Protein AF-A0A7W0JXL8-F1 (afdb_monomer_lite)

Radius of gyration: 17.1 Å; chains: 1; bounding box: 38×31×42 Å

Secondary structure (DSSP, 8-state):
--TTS--HHHHHHHHHHHHHTTSSEEEEETTTEEEEE-HHHHHHHHHHHHHHTSTTS-TTTS--SS--PPPP-

pLDDT: mean 77.76, std 10.62, range [45.16, 91.44]

Structure (mmCIF, N/CA/C/O backbone):
data_AF-A0A7W0JXL8-F1
#
_entry.id   AF-A0A7W0JXL8-F1
#
loop_
_atom_site.group_PDB
_atom_site.id
_atom_site.type_symbol
_atom_site.label_atom_id
_atom_site.label_alt_id
_atom_site.label_comp_id
_atom_site.label_asym_id
_atom_site.label_entity_id
_atom_site.label_seq_id
_atom_site.pdbx_PDB_ins_code
_atom_site.Cartn_x
_atom_site.Cartn_y
_atom_site.Cartn_z
_atom_site.occupancy
_atom_site.B_iso_or_equiv
_atom_site.auth_seq_id
_atom_site.auth_comp_id
_atom_site.auth_asym_id
_atom_site.auth_atom_id
_atom_site.pdbx_PDB_model_num
ATOM 1 N N . MET A 1 1 ? -2.183 19.407 16.070 1.00 45.16 1 MET A N 1
ATOM 2 C CA . MET A 1 1 ? -1.932 19.935 14.711 1.00 45.16 1 MET A CA 1
ATOM 3 C C . MET A 1 1 ? -1.678 18.740 13.811 1.00 45.16 1 MET A C 1
ATOM 5 O O . MET A 1 1 ? -0.641 18.108 13.956 1.00 45.16 1 MET A O 1
ATOM 9 N N . THR A 1 2 ? -2.641 18.349 12.980 1.00 62.62 2 THR A N 1
ATOM 10 C CA . THR A 1 2 ? -2.469 17.227 12.049 1.00 62.62 2 THR A CA 1
ATOM 11 C C . THR A 1 2 ? -1.945 17.747 10.717 1.00 62.62 2 THR A C 1
ATOM 13 O O . THR A 1 2 ? -2.460 18.723 10.180 1.00 62.62 2 THR A O 1
ATOM 16 N N . LEU A 1 3 ? -0.908 17.089 10.190 1.00 71.19 3 LEU A N 1
ATOM 17 C CA . LEU A 1 3 ? -0.176 17.471 8.973 1.00 71.19 3 LEU A CA 1
ATOM 18 C C . LEU A 1 3 ? -1.077 17.598 7.726 1.00 71.19 3 LEU A C 1
ATOM 20 O O . LEU A 1 3 ? -0.710 18.256 6.763 1.00 71.19 3 LEU A O 1
ATOM 24 N N . ILE A 1 4 ? -2.255 16.967 7.758 1.00 78.56 4 ILE A N 1
ATOM 25 C CA . ILE A 1 4 ? -3.148 16.771 6.608 1.00 78.56 4 ILE A CA 1
ATOM 26 C C . ILE A 1 4 ? -4.582 17.269 6.888 1.00 78.56 4 ILE A C 1
ATOM 28 O O . ILE A 1 4 ? -5.486 17.040 6.095 1.00 78.56 4 ILE A O 1
ATOM 32 N N . GLY A 1 5 ? -4.826 17.921 8.034 1.00 83.00 5 GLY A N 1
ATOM 33 C CA . GLY A 1 5 ? -6.151 18.447 8.400 1.00 83.00 5 GLY A CA 1
ATOM 34 C C . GLY A 1 5 ? -7.202 17.405 8.822 1.00 83.00 5 GLY A C 1
ATOM 35 O O . GLY A 1 5 ? -8.334 17.775 9.121 1.00 83.00 5 GLY A O 1
ATOM 36 N N . CYS A 1 6 ? -6.860 16.115 8.892 1.00 80.88 6 CYS A N 1
ATOM 37 C CA . CYS A 1 6 ? -7.756 15.070 9.406 1.00 80.88 6 CYS A CA 1
ATOM 38 C C . CYS A 1 6 ? -7.778 15.048 10.944 1.00 80.88 6 CYS A C 1
ATOM 40 O O . CYS A 1 6 ? -6.760 15.333 11.576 1.00 80.88 6 CYS A O 1
ATOM 42 N N . SER A 1 7 ? -8.906 14.676 11.558 1.00 85.25 7 SER A N 1
ATOM 43 C CA . SER A 1 7 ? -8.958 14.393 13.000 1.00 85.25 7 SER A CA 1
ATOM 44 C C . SER A 1 7 ? -8.351 13.022 13.311 1.00 85.25 7 SER A C 1
ATOM 46 O O . SER A 1 7 ? -8.373 12.118 12.475 1.00 85.25 7 SER A O 1
ATOM 48 N N . GLU A 1 8 ? -7.835 12.840 14.529 1.00 83.44 8 GLU A N 1
ATOM 49 C CA . GLU A 1 8 ? -7.274 11.552 14.965 1.00 83.44 8 GLU A CA 1
ATOM 50 C C . GLU A 1 8 ? -8.310 10.421 14.904 1.00 83.44 8 GLU A C 1
ATOM 52 O O . GLU A 1 8 ? -7.989 9.307 14.498 1.00 83.44 8 GLU A O 1
ATOM 57 N N . GLN A 1 9 ? -9.573 10.714 15.231 1.00 85.62 9 GLN A N 1
ATOM 58 C CA . GLN A 1 9 ? -10.662 9.743 15.131 1.00 85.62 9 GLN A CA 1
ATOM 59 C C . GLN A 1 9 ? -10.898 9.294 13.683 1.00 85.62 9 GLN A C 1
ATOM 61 O O . GLN A 1 9 ? -10.980 8.095 13.428 1.00 85.62 9 GLN A O 1
ATOM 66 N N . ALA A 1 10 ? -10.949 10.231 12.730 1.00 86.19 10 ALA A N 1
ATOM 67 C CA . ALA A 1 10 ? -11.147 9.897 11.320 1.00 86.19 10 ALA A CA 1
ATOM 68 C C . ALA A 1 10 ? -10.014 9.006 10.783 1.00 86.19 10 ALA A C 1
ATOM 70 O O . ALA A 1 10 ? -10.261 8.066 10.029 1.00 86.19 10 ALA A O 1
ATOM 71 N N . VAL A 1 11 ? -8.776 9.260 11.216 1.00 87.25 11 VAL A N 1
ATOM 72 C CA . VAL A 1 11 ? -7.616 8.426 10.870 1.00 87.25 11 VAL A CA 1
ATOM 73 C C . VAL A 1 11 ? -7.733 7.032 11.496 1.00 87.25 11 VAL A C 1
ATOM 75 O O . VAL A 1 11 ? -7.556 6.036 10.795 1.00 87.25 11 VAL A O 1
ATOM 78 N N . ASN A 1 12 ? -8.087 6.942 12.781 1.00 87.25 12 ASN A N 1
ATOM 79 C CA . ASN A 1 12 ? -8.253 5.664 13.480 1.00 87.25 12 ASN A CA 1
ATOM 80 C C . ASN A 1 12 ? -9.376 4.796 12.889 1.00 87.25 12 ASN A C 1
ATOM 82 O O . ASN A 1 12 ? -9.271 3.573 12.925 1.00 87.25 12 ASN A O 1
ATOM 86 N N . GLU A 1 13 ? -10.423 5.397 12.319 1.00 89.12 13 GLU A N 1
ATOM 87 C CA . GLU A 1 13 ? -11.480 4.670 11.601 1.00 89.12 13 GLU A CA 1
ATOM 88 C C . GLU A 1 13 ? -11.065 4.257 10.179 1.00 89.12 13 GLU A C 1
ATOM 90 O O . GLU A 1 13 ? -11.481 3.205 9.689 1.00 89.12 13 GLU A O 1
ATOM 95 N N . ALA A 1 14 ? -10.246 5.065 9.502 1.00 88.56 14 ALA A N 1
ATOM 96 C CA . ALA A 1 14 ? -9.796 4.790 8.140 1.00 88.56 14 ALA A CA 1
ATOM 97 C C . ALA A 1 14 ? -8.719 3.697 8.080 1.00 88.56 14 ALA A C 1
ATOM 99 O O . ALA A 1 14 ? -8.753 2.859 7.178 1.00 88.56 14 ALA A O 1
ATOM 100 N N . ILE A 1 15 ? -7.788 3.672 9.042 1.00 88.31 15 ILE A N 1
ATOM 101 C CA . ILE A 1 15 ? -6.666 2.721 9.058 1.00 88.31 15 ILE A CA 1
ATOM 102 C C . ILE A 1 15 ? -7.137 1.256 8.955 1.00 88.31 15 ILE A C 1
ATOM 104 O O . ILE A 1 15 ? -6.661 0.567 8.056 1.00 88.31 15 ILE A O 1
ATOM 108 N N . PRO A 1 16 ? -8.074 0.753 9.787 1.00 89.62 16 PRO A N 1
ATOM 109 C CA . PRO A 1 16 ? -8.535 -0.632 9.696 1.00 89.62 16 PRO A CA 1
ATOM 110 C C . PRO A 1 16 ? -9.165 -0.966 8.343 1.00 89.62 16 PRO A C 1
ATOM 112 O O . PRO A 1 16 ? -8.924 -2.047 7.821 1.00 89.62 16 PRO A O 1
ATOM 115 N N . ARG A 1 17 ? -9.922 -0.032 7.749 1.00 91.44 17 ARG A N 1
ATOM 116 C CA . ARG A 1 17 ? -10.562 -0.220 6.435 1.00 91.44 17 ARG A CA 1
ATOM 117 C C . ARG A 1 17 ? -9.533 -0.334 5.313 1.00 91.44 17 ARG A C 1
ATOM 119 O O . ARG A 1 17 ? -9.689 -1.148 4.414 1.00 91.44 17 ARG A O 1
ATOM 126 N N . LEU A 1 18 ? -8.477 0.473 5.373 1.00 88.50 18 LEU A N 1
ATOM 127 C CA . LEU A 1 18 ? -7.391 0.434 4.394 1.00 88.50 18 LEU A CA 1
ATOM 128 C C . LEU A 1 18 ? -6.502 -0.803 4.560 1.00 88.50 18 LEU A C 1
ATOM 130 O O . LEU A 1 18 ? -5.981 -1.309 3.570 1.00 88.50 18 LEU A O 1
ATOM 134 N N . VAL A 1 19 ? -6.343 -1.297 5.790 1.00 89.38 19 VAL A N 1
ATOM 135 C CA . VAL A 1 19 ? -5.659 -2.569 6.050 1.00 89.38 19 VAL A CA 1
ATOM 136 C C . VAL A 1 19 ? -6.481 -3.748 5.528 1.00 89.38 19 VAL A C 1
ATOM 138 O O . VAL A 1 19 ? -5.930 -4.613 4.857 1.00 89.38 19 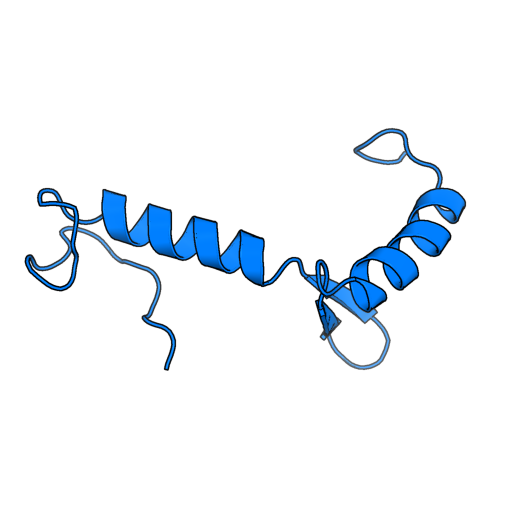VAL A O 1
ATOM 141 N N . ASP A 1 20 ? -7.792 -3.760 5.776 1.00 88.50 20 ASP A N 1
ATOM 142 C CA . ASP A 1 20 ? -8.708 -4.797 5.278 1.00 88.50 20 ASP A CA 1
ATOM 143 C C . ASP A 1 20 ? -8.754 -4.837 3.741 1.00 88.50 20 ASP A C 1
ATOM 145 O O . ASP A 1 20 ? -8.696 -5.901 3.133 1.00 88.50 20 ASP A O 1
ATOM 149 N N . ALA A 1 21 ? -8.731 -3.665 3.101 1.00 89.62 21 ALA A N 1
ATOM 150 C CA . ALA 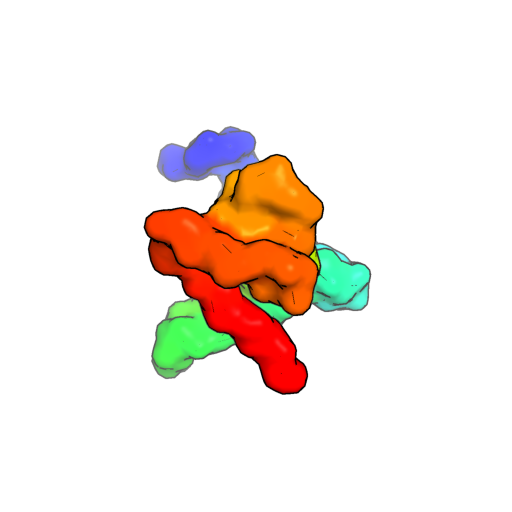A 1 21 ? -8.631 -3.538 1.649 1.00 89.62 21 ALA A CA 1
ATOM 151 C C . ALA A 1 21 ? -7.247 -3.914 1.074 1.00 89.62 21 ALA A C 1
ATOM 153 O O . ALA A 1 21 ? -7.058 -3.843 -0.139 1.00 89.62 21 ALA A O 1
ATOM 154 N N . GLY A 1 22 ? -6.263 -4.259 1.913 1.00 85.06 22 GLY A N 1
ATOM 155 C CA . GLY A 1 22 ? -4.900 -4.602 1.495 1.00 85.06 22 GLY A CA 1
ATOM 156 C C . GLY A 1 22 ? -4.045 -3.414 1.038 1.00 85.06 22 GLY A C 1
ATOM 157 O O . GLY A 1 22 ? -2.919 -3.613 0.599 1.00 85.06 22 GLY A O 1
ATOM 158 N N . VAL A 1 23 ? -4.542 -2.180 1.161 1.00 87.12 23 VAL A N 1
ATOM 159 C CA . VAL A 1 23 ? -3.819 -0.953 0.774 1.00 87.12 23 VAL A CA 1
ATOM 160 C C . VAL A 1 23 ? -2.709 -0.624 1.775 1.00 87.12 23 VAL A C 1
ATOM 162 O O . VAL A 1 23 ? -1.663 -0.086 1.407 1.00 87.12 23 VAL A O 1
ATOM 165 N N . LEU A 1 24 ? -2.933 -0.933 3.055 1.00 88.94 24 LEU A N 1
ATOM 166 C CA . LEU A 1 24 ? -1.956 -0.755 4.126 1.00 88.94 24 LEU A CA 1
ATOM 167 C C . LEU A 1 24 ? -1.605 -2.098 4.762 1.00 88.94 24 LEU A C 1
ATOM 169 O O . LEU A 1 24 ? -2.473 -2.904 5.077 1.00 88.94 24 LEU A O 1
ATOM 173 N N . ALA A 1 25 ? -0.326 -2.299 5.048 1.00 85.81 25 ALA A N 1
ATOM 174 C CA . ALA A 1 25 ? 0.154 -3.388 5.877 1.00 85.81 25 ALA A CA 1
ATOM 175 C C . ALA A 1 25 ? 0.347 -2.883 7.310 1.00 85.81 25 ALA A C 1
ATOM 177 O O . ALA A 1 25 ? 0.985 -1.854 7.547 1.00 85.81 25 ALA A O 1
ATOM 178 N N . GLN A 1 26 ? -0.204 -3.607 8.282 1.00 82.69 26 GLN A N 1
ATOM 179 C CA . GLN A 1 26 ? 0.030 -3.309 9.690 1.00 82.69 26 GLN A CA 1
ATOM 180 C C . GLN A 1 26 ? 1.375 -3.910 10.108 1.00 82.69 26 GLN A C 1
ATOM 182 O O . GLN A 1 26 ? 1.589 -5.114 9.992 1.00 82.69 26 GLN A O 1
ATOM 187 N N . THR A 1 27 ? 2.281 -3.067 10.596 1.00 81.44 27 THR A N 1
ATOM 188 C CA . THR A 1 27 ? 3.603 -3.465 11.083 1.00 81.44 27 THR A CA 1
ATOM 189 C C . THR A 1 27 ? 3.794 -3.010 12.527 1.00 81.44 27 THR A C 1
ATOM 191 O O . THR A 1 27 ? 3.052 -2.182 13.063 1.00 81.44 27 THR A O 1
ATOM 194 N N . THR A 1 28 ? 4.783 -3.579 13.209 1.00 76.44 28 THR A N 1
ATOM 195 C CA . THR A 1 28 ? 5.059 -3.230 14.606 1.00 76.44 28 THR A CA 1
ATOM 196 C C . THR A 1 28 ? 6.488 -2.734 14.725 1.00 76.44 28 THR A C 1
ATOM 198 O O . THR A 1 28 ? 7.433 -3.494 14.533 1.00 76.44 28 THR A O 1
ATOM 201 N N . ILE A 1 29 ? 6.657 -1.461 15.079 1.00 74.25 29 ILE A N 1
ATOM 202 C CA . ILE A 1 29 ? 7.968 -0.896 15.402 1.00 74.25 29 ILE A CA 1
ATOM 203 C C . ILE A 1 29 ? 8.164 -1.077 16.915 1.00 74.25 29 ILE A C 1
ATOM 205 O O . ILE A 1 29 ? 7.847 -0.216 17.735 1.00 74.25 29 ILE A O 1
ATOM 209 N N . GLY A 1 30 ? 8.630 -2.260 17.317 1.00 74.00 30 GLY A N 1
ATOM 210 C CA . GLY A 1 30 ? 8.850 -2.609 18.725 1.00 74.00 30 GLY A CA 1
ATOM 211 C C . GLY A 1 30 ? 7.575 -2.995 19.492 1.00 74.00 30 GLY A C 1
ATOM 212 O O . GLY A 1 30 ? 6.600 -3.462 18.919 1.00 74.00 30 GLY A O 1
ATOM 213 N N . ARG A 1 31 ? 7.582 -2.856 20.828 1.00 63.91 31 ARG A N 1
ATOM 214 C CA . ARG A 1 31 ? 6.565 -3.479 21.709 1.00 63.91 31 ARG A CA 1
ATOM 215 C C . ARG A 1 31 ? 5.231 -2.723 21.800 1.00 63.91 31 ARG A C 1
ATOM 217 O O . ARG A 1 31 ? 4.233 -3.311 22.205 1.00 63.91 31 ARG A O 1
ATOM 224 N N . ARG A 1 32 ? 5.209 -1.419 21.505 1.00 67.94 32 ARG A N 1
ATOM 225 C CA . ARG A 1 32 ? 4.020 -0.559 21.699 1.00 67.94 32 ARG A CA 1
ATOM 226 C C . ARG A 1 32 ? 3.699 0.367 20.529 1.00 67.94 32 ARG A C 1
ATOM 228 O O . ARG A 1 32 ? 2.644 0.988 20.560 1.00 67.94 32 ARG A O 1
ATOM 235 N N . ASN A 1 33 ? 4.561 0.457 19.517 1.00 72.00 33 ASN A N 1
ATOM 236 C CA . ASN A 1 33 ? 4.327 1.351 18.392 1.00 72.00 33 ASN A CA 1
ATOM 237 C C . ASN A 1 33 ? 3.767 0.554 17.211 1.00 72.00 33 ASN A C 1
ATOM 239 O O . ASN A 1 33 ? 4.501 -0.161 16.524 1.00 72.00 33 ASN A O 1
ATOM 243 N N . ARG A 1 34 ? 2.450 0.642 17.011 1.00 69.75 34 ARG A N 1
ATOM 244 C CA . ARG A 1 34 ? 1.810 0.127 15.799 1.00 69.75 34 ARG A CA 1
ATOM 245 C C . ARG A 1 34 ? 2.067 1.130 14.688 1.00 69.75 34 ARG A C 1
ATOM 247 O O . ARG A 1 34 ? 1.677 2.287 14.810 1.00 69.75 34 ARG A O 1
ATOM 254 N N . ALA A 1 35 ? 2.727 0.676 13.638 1.00 80.31 35 ALA A N 1
ATOM 255 C CA . ALA A 1 35 ? 2.916 1.450 12.429 1.00 80.31 35 ALA A CA 1
ATOM 256 C C . ALA A 1 35 ? 2.099 0.811 11.306 1.00 80.31 35 ALA A C 1
ATOM 258 O O . ALA A 1 35 ? 1.766 -0.374 11.338 1.00 80.31 35 ALA A O 1
ATOM 259 N N . VAL A 1 36 ? 1.732 1.615 10.323 1.00 82.06 36 VAL A N 1
ATOM 260 C CA . VAL A 1 36 ? 1.061 1.140 9.118 1.00 82.06 36 VAL A CA 1
ATOM 261 C C . VAL A 1 36 ? 1.846 1.646 7.930 1.00 82.06 36 VAL A C 1
ATOM 263 O O . VAL A 1 36 ? 2.224 2.815 7.887 1.00 82.06 36 VAL A O 1
ATOM 266 N N . GLU A 1 37 ? 2.129 0.752 6.996 1.00 85.44 37 GLU A N 1
ATOM 267 C CA . GLU A 1 37 ? 2.956 1.041 5.832 1.00 85.44 37 GLU A CA 1
ATOM 268 C C . GLU A 1 37 ? 2.174 0.727 4.563 1.00 85.44 37 GLU A C 1
ATOM 270 O O . GLU A 1 37 ? 1.560 -0.331 4.436 1.00 85.44 37 GLU A O 1
ATOM 275 N N . ALA A 1 38 ? 2.215 1.641 3.598 1.00 88.56 38 ALA A N 1
ATOM 276 C CA . ALA A 1 38 ? 1.729 1.385 2.249 1.00 88.56 38 ALA A CA 1
ATOM 277 C C . ALA A 1 38 ? 2.836 0.664 1.472 1.00 88.56 38 ALA A C 1
ATOM 279 O O . ALA A 1 38 ? 3.574 1.289 0.707 1.00 88.56 38 ALA A O 1
ATOM 280 N N . LEU A 1 39 ? 3.001 -0.637 1.730 1.00 83.81 39 LEU A N 1
ATOM 281 C CA . LEU A 1 39 ? 4.127 -1.409 1.202 1.00 83.81 39 LEU A CA 1
ATOM 282 C C . LEU A 1 39 ? 4.180 -1.339 -0.328 1.00 83.81 39 LEU A C 1
ATOM 284 O O . LEU A 1 39 ? 5.249 -1.110 -0.880 1.00 83.81 39 LEU A O 1
ATOM 288 N N . ASP A 1 40 ? 3.033 -1.415 -1.003 1.00 84.44 40 ASP A N 1
ATOM 289 C CA . ASP A 1 40 ? 2.942 -1.308 -2.464 1.00 84.44 40 ASP A CA 1
ATOM 290 C C . ASP A 1 40 ? 3.371 0.058 -3.008 1.00 84.44 40 ASP A C 1
ATOM 292 O O . ASP A 1 40 ? 3.996 0.136 -4.066 1.00 84.44 40 ASP A O 1
ATOM 296 N N . LEU A 1 41 ? 3.114 1.139 -2.269 1.00 87.44 41 LEU A N 1
ATOM 297 C CA . LEU A 1 41 ? 3.555 2.474 -2.667 1.00 87.44 41 LEU A CA 1
ATOM 298 C C . LEU A 1 41 ? 5.069 2.632 -2.491 1.00 87.44 41 LEU A C 1
ATOM 300 O O . LEU A 1 41 ? 5.750 3.121 -3.391 1.00 87.44 41 LEU A O 1
ATOM 304 N N . ILE A 1 42 ? 5.600 2.188 -1.348 1.00 86.38 42 ILE A N 1
ATOM 305 C CA . ILE A 1 42 ? 7.048 2.178 -1.079 1.00 86.38 42 ILE A CA 1
ATOM 306 C C . ILE A 1 42 ? 7.764 1.364 -2.161 1.00 86.38 42 ILE A C 1
ATOM 308 O O . ILE A 1 42 ? 8.791 1.774 -2.704 1.00 86.38 42 ILE A O 1
ATOM 312 N N . ASN A 1 43 ? 7.175 0.228 -2.511 1.00 86.0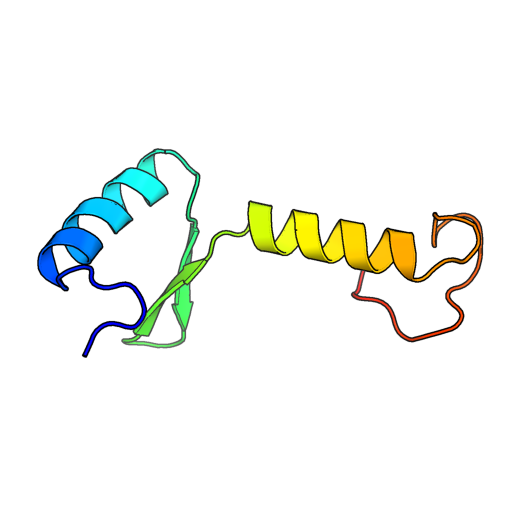6 43 ASN A N 1
ATOM 313 C CA . ASN A 1 43 ? 7.625 -0.667 -3.556 1.00 86.06 43 ASN A CA 1
ATOM 314 C C . ASN A 1 43 ? 7.664 0.011 -4.930 1.00 86.06 43 ASN A C 1
ATOM 316 O O . ASN A 1 43 ? 8.712 -0.005 -5.574 1.00 86.06 43 ASN A O 1
ATOM 320 N N . ALA A 1 44 ? 6.570 0.649 -5.347 1.00 87.38 44 ALA A N 1
ATOM 321 C CA . ALA A 1 44 ? 6.496 1.353 -6.624 1.00 87.38 44 ALA A CA 1
ATOM 322 C C . ALA A 1 44 ? 7.533 2.483 -6.725 1.00 87.38 44 ALA A C 1
ATOM 324 O O . ALA A 1 44 ? 8.195 2.629 -7.751 1.00 87.38 44 ALA A O 1
ATOM 325 N N . LEU A 1 45 ? 7.725 3.247 -5.645 1.00 87.69 45 LEU A N 1
ATOM 326 C CA . LEU A 1 45 ? 8.746 4.296 -5.588 1.00 87.69 45 LEU A CA 1
ATOM 327 C C . LEU A 1 45 ? 10.165 3.720 -5.656 1.00 87.69 45 LEU A C 1
ATOM 329 O O . LEU A 1 45 ? 11.013 4.268 -6.353 1.00 87.69 45 LEU A O 1
ATOM 333 N N . THR A 1 46 ? 10.409 2.592 -4.986 1.00 86.69 46 THR A N 1
ATOM 334 C CA . THR A 1 46 ? 11.697 1.885 -5.049 1.00 86.69 46 THR A CA 1
ATOM 335 C C . THR A 1 46 ? 11.999 1.412 -6.472 1.00 86.69 46 THR A C 1
ATOM 337 O O . THR A 1 46 ? 13.129 1.531 -6.945 1.00 86.69 46 THR A O 1
ATOM 340 N N . ASP A 1 47 ? 10.997 0.875 -7.169 1.00 84.69 47 ASP A N 1
ATOM 341 C CA . ASP A 1 47 ? 11.150 0.398 -8.543 1.00 84.69 47 ASP A CA 1
ATOM 342 C C . ASP A 1 47 ? 11.402 1.568 -9.511 1.00 84.69 47 ASP A C 1
ATOM 344 O O . ASP A 1 47 ? 12.290 1.472 -10.360 1.00 84.69 47 ASP A O 1
ATOM 348 N N . LEU A 1 48 ? 10.718 2.702 -9.315 1.00 85.56 48 LEU A N 1
ATOM 349 C CA . LEU A 1 48 ? 10.958 3.944 -10.057 1.00 85.56 48 LEU A CA 1
ATOM 350 C C . LEU A 1 48 ? 12.371 4.501 -9.824 1.00 85.56 48 LEU A C 1
ATOM 352 O O . LEU A 1 48 ? 13.057 4.873 -10.773 1.00 85.56 48 LEU A O 1
ATOM 356 N N . GLU A 1 49 ? 12.838 4.544 -8.574 1.00 84.56 49 GLU A N 1
ATOM 357 C CA . GLU A 1 49 ? 14.201 4.987 -8.255 1.00 84.56 49 GLU A CA 1
ATOM 358 C C . GLU A 1 49 ? 15.235 4.110 -8.971 1.00 84.56 49 GLU A C 1
ATOM 360 O O . GLU A 1 49 ? 16.209 4.607 -9.538 1.00 84.56 49 GLU A O 1
ATOM 365 N N . ARG A 1 50 ? 14.997 2.795 -9.012 1.00 81.88 50 ARG A N 1
ATOM 366 C CA . ARG A 1 50 ? 15.860 1.854 -9.731 1.00 81.88 50 ARG A CA 1
ATOM 367 C C . ARG A 1 50 ? 15.831 2.040 -11.244 1.00 81.88 50 ARG A C 1
ATOM 369 O O . ARG A 1 50 ? 16.862 1.780 -11.860 1.00 81.88 50 ARG A O 1
ATOM 376 N N . GLN A 1 51 ? 14.700 2.438 -11.821 1.00 79.38 51 GLN A N 1
ATOM 377 C CA . GLN A 1 51 ? 14.604 2.754 -13.247 1.00 79.38 51 GLN A CA 1
ATOM 378 C C . GLN A 1 51 ? 15.462 3.973 -13.586 1.00 79.38 51 GLN A C 1
ATOM 380 O O . GLN A 1 51 ? 16.391 3.905 -14.388 1.00 79.38 51 GLN A O 1
ATOM 385 N N . LEU A 1 52 ? 15.250 5.064 -12.850 1.00 79.75 52 LEU A N 1
ATOM 386 C CA . LEU A 1 52 ? 15.959 6.328 -13.051 1.00 79.75 52 LEU A CA 1
ATOM 387 C C . LEU A 1 52 ? 17.463 6.249 -12.751 1.00 79.75 52 LEU A C 1
ATOM 389 O O . LEU A 1 52 ? 18.246 7.050 -13.262 1.00 79.75 52 LEU A O 1
ATOM 393 N N . ALA A 1 53 ? 17.889 5.301 -11.918 1.00 73.94 53 ALA A N 1
ATOM 394 C CA . ALA A 1 53 ? 19.294 5.140 -11.568 1.00 73.94 53 ALA A CA 1
ATOM 395 C C . ALA A 1 53 ? 20.161 4.516 -12.679 1.00 73.94 53 ALA A C 1
ATOM 397 O O . ALA A 1 53 ? 21.395 4.564 -12.590 1.00 73.94 53 ALA A O 1
ATOM 398 N N . SER A 1 54 ? 19.552 3.930 -13.714 1.00 61.97 54 SER A N 1
ATOM 399 C CA . SER A 1 54 ? 20.255 3.509 -14.925 1.00 61.97 54 SER A CA 1
ATOM 400 C C . SER A 1 54 ? 19.995 4.521 -16.033 1.00 61.97 54 SER A C 1
ATOM 402 O O . SER A 1 54 ? 18.860 4.904 -16.282 1.00 61.97 54 SER A O 1
ATOM 404 N N . HIS A 1 55 ? 21.043 4.936 -16.746 1.00 61.38 55 HIS A N 1
ATOM 405 C CA . HIS A 1 55 ? 20.852 5.789 -17.924 1.00 61.38 55 HIS A CA 1
ATOM 406 C C . HIS A 1 55 ? 20.063 5.069 -19.036 1.00 61.38 55 HIS A C 1
ATOM 408 O O . HIS A 1 55 ? 19.410 5.728 -19.835 1.00 61.38 55 HIS A O 1
ATOM 414 N N . ASP A 1 56 ? 20.126 3.733 -19.036 1.00 62.19 56 ASP A N 1
ATOM 415 C CA . ASP A 1 56 ? 19.431 2.807 -19.940 1.00 62.19 56 ASP A CA 1
ATOM 416 C C . ASP A 1 56 ? 18.144 2.232 -19.303 1.00 62.19 56 ASP A C 1
ATOM 418 O O . ASP A 1 56 ? 17.661 1.177 -19.706 1.00 62.19 56 ASP A O 1
ATOM 422 N N . ASP A 1 57 ? 17.616 2.890 -18.260 1.00 54.53 57 ASP A N 1
ATOM 423 C CA . ASP A 1 57 ? 16.335 2.598 -17.583 1.00 54.53 57 ASP A CA 1
ATOM 424 C C . ASP A 1 57 ? 16.266 1.257 -16.810 1.00 54.53 57 ASP A C 1
ATOM 426 O O . ASP A 1 57 ? 15.504 1.108 -15.861 1.00 54.53 57 ASP A O 1
ATOM 430 N N . ASP A 1 58 ? 17.119 0.270 -17.107 1.00 61.66 58 ASP A N 1
ATOM 431 C CA . ASP A 1 58 ? 17.182 -0.975 -16.333 1.00 61.66 58 ASP A CA 1
ATOM 432 C C . ASP A 1 58 ? 18.577 -1.244 -15.760 1.00 61.66 58 ASP A C 1
ATOM 434 O O . ASP A 1 58 ? 19.572 -1.447 -16.461 1.00 61.66 58 ASP A O 1
ATOM 438 N N . THR A 1 59 ? 18.625 -1.328 -14.433 1.00 59.06 59 THR A N 1
ATOM 439 C CA . THR A 1 59 ? 19.807 -1.741 -13.663 1.00 59.06 59 THR A CA 1
ATOM 440 C C . THR A 1 59 ? 20.142 -3.233 -13.803 1.00 59.06 59 THR A C 1
ATOM 442 O O . THR A 1 59 ? 21.140 -3.690 -13.249 1.00 59.06 59 THR A O 1
ATOM 445 N N . ARG A 1 60 ? 19.311 -4.017 -14.506 1.00 62.56 60 ARG A N 1
ATOM 446 C CA . ARG A 1 60 ? 19.631 -5.379 -14.977 1.00 62.56 60 ARG A CA 1
ATOM 447 C C . ARG A 1 60 ? 20.466 -5.380 -16.254 1.00 62.56 60 ARG A C 1
ATOM 449 O O . ARG A 1 60 ? 21.209 -6.332 -16.464 1.00 62.56 60 ARG A O 1
ATOM 456 N N . HIS A 1 61 ? 20.319 -4.353 -17.091 1.00 62.00 61 HIS A N 1
ATOM 457 C CA . HIS A 1 61 ? 20.971 -4.261 -18.398 1.00 62.00 61 HIS A CA 1
ATOM 458 C C . HIS A 1 61 ? 22.251 -3.417 -18.351 1.00 62.00 61 HIS A C 1
ATOM 460 O O . HIS A 1 61 ? 23.216 -3.744 -19.036 1.00 62.00 61 HIS A O 1
ATOM 466 N N . SER A 1 62 ? 22.292 -2.407 -17.478 1.00 63.06 62 SER A N 1
ATOM 467 C CA . SER A 1 62 ? 23.450 -1.534 -17.282 1.00 63.06 62 SER A CA 1
ATOM 468 C C . SER A 1 62 ? 23.750 -1.348 -15.796 1.00 63.06 62 SER A C 1
ATOM 470 O O . SER A 1 62 ? 22.848 -1.141 -14.984 1.00 63.06 62 SER A O 1
ATOM 472 N N . SER A 1 63 ? 25.031 -1.417 -15.423 1.00 64.31 63 SER A N 1
ATOM 473 C CA . S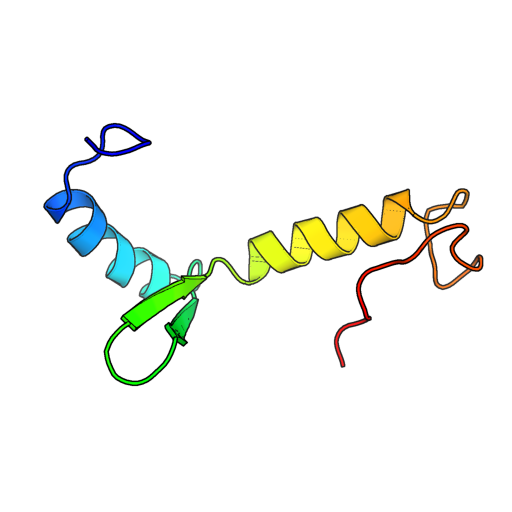ER A 1 63 ? 25.451 -1.204 -14.035 1.00 64.31 63 SER A CA 1
ATOM 474 C C . SER A 1 63 ? 25.064 0.207 -13.562 1.00 64.31 63 SER A C 1
ATOM 476 O O . SER A 1 63 ? 25.323 1.176 -14.284 1.00 64.31 63 SER A O 1
ATOM 478 N N . PRO A 1 64 ? 24.483 0.358 -12.357 1.00 64.56 64 PRO A N 1
ATOM 479 C CA . PRO A 1 64 ? 24.113 1.666 -11.829 1.00 64.56 64 PRO A CA 1
ATOM 480 C C . PRO A 1 64 ? 25.330 2.587 -11.710 1.00 64.56 64 PRO A C 1
ATOM 482 O O . PRO A 1 64 ? 26.380 2.171 -11.215 1.00 64.56 64 PRO A O 1
ATOM 485 N N . LYS A 1 65 ? 25.184 3.860 -12.097 1.00 72.19 65 LYS A N 1
ATOM 486 C CA . LYS A 1 65 ? 26.236 4.873 -11.882 1.00 72.19 65 LYS A CA 1
ATOM 487 C C . LYS A 1 65 ? 26.316 5.336 -10.418 1.00 72.19 65 LYS A C 1
ATOM 489 O O . LYS A 1 65 ? 27.360 5.824 -9.993 1.00 72.19 65 LYS A O 1
ATOM 494 N N . TRP A 1 66 ? 25.240 5.150 -9.647 1.00 71.25 66 TRP A N 1
ATOM 495 C CA . TRP A 1 66 ? 25.125 5.522 -8.231 1.00 71.25 66 TRP A CA 1
ATOM 496 C C . TRP A 1 66 ? 24.468 4.407 -7.406 1.00 71.25 66 TRP A C 1
ATOM 498 O O . TRP A 1 66 ? 23.966 3.432 -7.963 1.00 71.25 66 TRP A O 1
ATOM 508 N N . ARG A 1 67 ? 24.501 4.511 -6.066 1.00 76.00 67 ARG A N 1
ATOM 509 C CA . ARG A 1 67 ? 23.885 3.500 -5.186 1.00 76.00 67 ARG A CA 1
ATOM 510 C C . ARG A 1 67 ? 22.388 3.402 -5.473 1.00 76.00 67 ARG A C 1
ATOM 512 O O . ARG A 1 67 ? 21.715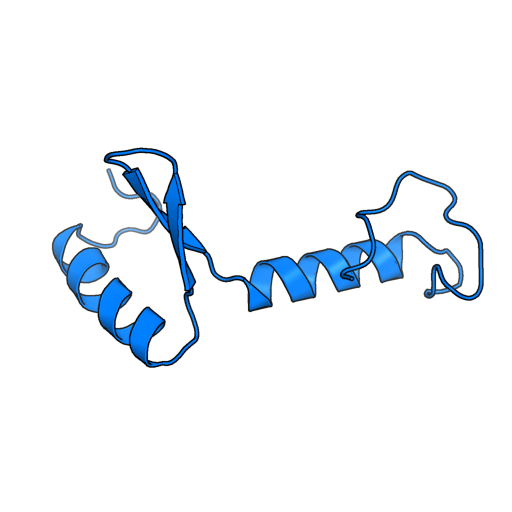 4.422 -5.516 1.00 76.00 67 ARG A O 1
ATOM 519 N N . VAL A 1 68 ? 21.896 2.172 -5.608 1.00 78.69 68 VAL A N 1
ATOM 520 C CA . VAL A 1 68 ? 20.477 1.868 -5.826 1.00 78.69 68 VAL A CA 1
ATOM 521 C C . VAL A 1 68 ? 19.919 1.024 -4.688 1.00 78.69 68 VAL A C 1
ATOM 523 O O . VAL A 1 68 ? 20.668 0.216 -4.123 1.00 78.69 68 VAL A O 1
ATOM 526 N N . PRO A 1 69 ? 18.618 1.150 -4.375 1.00 79.19 69 PRO A N 1
ATOM 527 C CA . PRO A 1 69 ? 17.959 0.282 -3.407 1.00 79.19 69 PRO A CA 1
ATOM 528 C C . PRO A 1 69 ? 18.143 -1.204 -3.754 1.00 79.19 69 PRO A C 1
ATOM 530 O O . PRO A 1 69 ? 18.149 -1.551 -4.941 1.00 79.19 69 PRO A O 1
ATOM 533 N N . PRO A 1 70 ? 18.292 -2.108 -2.769 1.00 77.25 70 PRO A N 1
ATOM 534 C CA . PRO A 1 70 ? 18.462 -3.537 -3.025 1.00 77.25 70 PRO A CA 1
ATOM 535 C C . PRO A 1 70 ? 17.247 -4.133 -3.751 1.00 77.25 70 PRO A C 1
ATOM 537 O O . PRO A 1 70 ? 16.118 -3.674 -3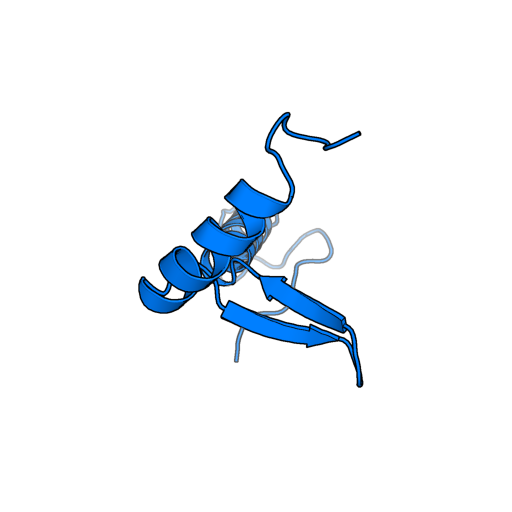.589 1.00 77.25 70 PRO A O 1
ATOM 540 N N . ARG A 1 71 ? 17.472 -5.173 -4.568 1.00 70.50 71 ARG A N 1
ATOM 541 C CA . ARG A 1 71 ? 16.364 -5.920 -5.185 1.00 70.50 71 ARG A CA 1
ATOM 542 C C . ARG A 1 71 ? 15.619 -6.693 -4.102 1.00 70.50 71 ARG A C 1
ATOM 544 O O . ARG A 1 71 ? 16.255 -7.253 -3.208 1.00 70.50 71 ARG A O 1
ATOM 551 N N . ARG A 1 72 ? 14.292 -6.765 -4.223 1.00 71.12 72 ARG A N 1
ATOM 552 C CA . ARG A 1 72 ? 13.498 -7.702 -3.421 1.00 71.12 72 ARG A CA 1
ATOM 553 C C . ARG A 1 72 ? 13.941 -9.131 -3.732 1.00 71.12 72 ARG A C 1
ATOM 555 O O . ARG A 1 72 ? 14.335 -9.422 -4.864 1.00 71.12 72 ARG A O 1
ATOM 562 N N . ARG A 1 73 ? 13.935 -9.968 -2.700 1.00 58.50 73 ARG A N 1
ATOM 563 C CA . ARG A 1 73 ? 14.247 -11.392 -2.788 1.00 58.50 73 ARG A CA 1
ATOM 564 C C . ARG A 1 73 ? 12.980 -12.191 -3.046 1.00 58.50 73 ARG A C 1
ATOM 566 O O . ARG A 1 73 ? 11.921 -11.730 -2.569 1.00 58.50 73 ARG A O 1
#

Sequence (73 aa):
MTLIGCSEQAVNEAIPRLVDAGVLAQTTIGRRNRAVEALDLINALTDLERQLASHDDDTRHSSPKWRVPPRRR

Foldseek 3Di:
DDPVPDDPVVVVVVQVVCVVVVQWDWDDPPDPDIDIDRVVVVVVVLLQQQQVQDPNRHCVVDPGPDDGDDDDD